Protein AF-A0A661CLJ6-F1 (afdb_monomer_lite)

pLDDT: mean 85.38, std 14.07, range [41.88, 97.5]

Structure (mmCIF, N/CA/C/O backbone):
data_AF-A0A661CLJ6-F1
#
_entry.id   AF-A0A661CLJ6-F1
#
loop_
_atom_site.group_PDB
_atom_site.id
_atom_site.type_symbol
_atom_site.label_atom_id
_atom_site.label_alt_id
_atom_site.label_comp_id
_atom_site.label_asym_id
_atom_site.label_entity_id
_atom_site.label_seq_id
_atom_site.pdbx_PDB_ins_code
_atom_site.Cartn_x
_atom_site.Cartn_y
_atom_site.Cartn_z
_atom_site.occupancy
_atom_site.B_iso_or_equiv
_atom_site.auth_seq_id
_atom_site.auth_comp_id
_atom_site.auth_asym_id
_atom_site.auth_atom_id
_atom_site.pdbx_PDB_model_num
ATOM 1 N N . MET A 1 1 ? -7.256 1.166 -14.965 1.00 41.88 1 MET A N 1
ATOM 2 C CA . MET A 1 1 ? -7.724 -0.178 -15.369 1.00 41.88 1 MET A CA 1
ATOM 3 C C . MET A 1 1 ? -6.559 -1.147 -15.238 1.00 41.88 1 MET A C 1
ATOM 5 O O . MET A 1 1 ? -5.456 -0.772 -15.612 1.00 41.88 1 MET A O 1
ATOM 9 N N . SER A 1 2 ? -6.755 -2.329 -14.653 1.00 54.69 2 SER A N 1
ATOM 10 C CA . SER A 1 2 ? -5.733 -3.386 -14.648 1.00 54.69 2 SER A CA 1
ATOM 11 C C . SER A 1 2 ? -5.619 -3.990 -16.046 1.00 54.69 2 SER A C 1
ATOM 13 O O . SER A 1 2 ? -6.643 -4.318 -16.642 1.00 54.69 2 SER A O 1
ATOM 15 N N . GLN A 1 3 ? -4.401 -4.137 -16.563 1.00 76.56 3 GLN A N 1
ATOM 16 C CA . GLN A 1 3 ? -4.171 -4.800 -17.847 1.00 76.56 3 GLN A CA 1
ATOM 17 C C . GLN A 1 3 ? -4.336 -6.315 -17.681 1.00 76.56 3 GLN A C 1
ATOM 19 O O . GLN A 1 3 ? -3.823 -6.893 -16.723 1.00 76.56 3 GLN A O 1
ATOM 24 N N . VAL A 1 4 ? -5.070 -6.954 -18.595 1.00 83.75 4 VAL A N 1
ATOM 25 C CA . VAL A 1 4 ? -5.244 -8.413 -18.612 1.00 83.75 4 VAL A CA 1
ATOM 26 C C . VAL A 1 4 ? -4.258 -8.998 -19.612 1.00 83.75 4 VAL A C 1
ATOM 28 O O . VAL A 1 4 ? -4.417 -8.825 -20.817 1.00 83.75 4 VAL A O 1
ATOM 31 N N . ILE A 1 5 ? -3.253 -9.710 -19.107 1.00 81.50 5 ILE A N 1
ATOM 32 C CA . ILE A 1 5 ? -2.273 -10.422 -19.929 1.00 81.50 5 ILE A CA 1
ATOM 33 C C . ILE A 1 5 ? -2.688 -11.892 -19.975 1.00 81.50 5 ILE A C 1
ATOM 35 O O . ILE A 1 5 ? -2.824 -12.537 -18.937 1.00 81.50 5 ILE A O 1
ATOM 39 N N . ARG A 1 6 ? -2.914 -12.422 -21.179 1.00 88.19 6 ARG A N 1
ATOM 40 C CA . ARG A 1 6 ? -3.202 -13.846 -21.387 1.00 88.19 6 ARG A CA 1
ATOM 41 C C . ARG A 1 6 ? -1.905 -14.573 -21.708 1.00 88.19 6 ARG A C 1
ATOM 43 O O . ARG A 1 6 ? -1.202 -14.191 -22.637 1.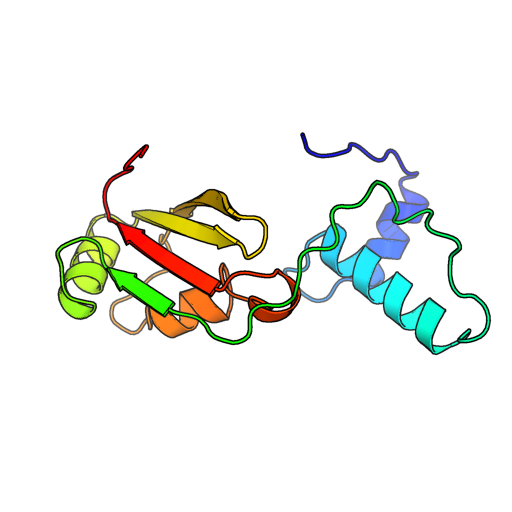00 88.19 6 ARG A O 1
ATOM 50 N N . ILE A 1 7 ? -1.618 -15.626 -20.955 1.00 86.38 7 ILE A N 1
ATOM 51 C CA . ILE A 1 7 ? -0.446 -16.485 -21.134 1.00 86.38 7 ILE A CA 1
ATOM 52 C C . ILE A 1 7 ? -0.872 -17.951 -21.116 1.00 86.38 7 ILE A C 1
ATOM 54 O O . ILE A 1 7 ? -1.971 -18.270 -20.666 1.00 86.38 7 ILE A O 1
ATOM 58 N N . SER A 1 8 ? -0.015 -18.842 -21.612 1.00 92.12 8 SER A N 1
ATOM 59 C CA . SER A 1 8 ? -0.259 -20.280 -21.516 1.00 92.12 8 SER A CA 1
ATOM 60 C C . SER A 1 8 ? -0.105 -20.779 -20.076 1.00 92.12 8 SER A C 1
ATOM 62 O O . SER A 1 8 ? 0.715 -20.261 -19.312 1.00 92.12 8 SER A O 1
ATOM 64 N N . ASP A 1 9 ? -0.808 -21.861 -19.737 1.00 89.44 9 ASP A N 1
ATOM 65 C CA . ASP A 1 9 ? -0.686 -22.525 -18.431 1.00 89.44 9 ASP A CA 1
ATOM 66 C C . ASP A 1 9 ? 0.753 -22.955 -18.128 1.00 89.44 9 ASP A C 1
ATOM 68 O O . ASP A 1 9 ? 1.217 -22.884 -16.992 1.00 89.44 9 ASP A O 1
ATOM 72 N N . SER A 1 10 ? 1.490 -23.382 -19.156 1.00 90.69 10 SER A N 1
ATOM 73 C CA . SER A 1 10 ? 2.898 -23.760 -19.028 1.00 90.69 10 SER A CA 1
ATOM 74 C C . SER A 1 10 ? 3.790 -22.580 -18.641 1.00 90.69 10 SER A C 1
ATOM 76 O O . SER A 1 10 ? 4.708 -22.752 -17.841 1.00 90.69 10 SER A O 1
ATOM 78 N N . LEU A 1 11 ? 3.525 -21.382 -19.173 1.00 87.81 11 LEU A N 1
ATOM 79 C CA . LEU A 1 11 ? 4.264 -20.175 -18.814 1.00 87.81 11 LEU A CA 1
ATOM 80 C C . LEU A 1 11 ? 3.894 -19.715 -17.403 1.00 87.81 11 LEU A C 1
ATOM 82 O O . LEU A 1 11 ? 4.784 -19.390 -16.623 1.00 87.81 11 LEU A O 1
ATOM 86 N N . TYR A 1 12 ? 2.609 -19.770 -17.049 1.00 86.06 12 TYR A N 1
ATOM 87 C CA . TYR A 1 12 ? 2.143 -19.455 -15.700 1.00 86.06 12 TYR A CA 1
ATOM 88 C C . TYR A 1 12 ? 2.795 -20.355 -14.638 1.00 86.06 12 TYR A C 1
ATOM 90 O O . TYR A 1 12 ? 3.366 -19.849 -13.676 1.00 86.06 12 TYR A O 1
ATOM 98 N N . LYS A 1 13 ? 2.821 -21.678 -14.853 1.00 86.00 13 LYS A N 1
ATOM 99 C CA . LYS A 1 13 ? 3.489 -22.630 -13.943 1.00 86.00 13 LYS A CA 1
ATOM 100 C C . LYS A 1 13 ? 4.985 -22.359 -13.788 1.00 86.00 13 LYS A C 1
ATOM 102 O O . LYS A 1 13 ? 5.535 -22.548 -12.712 1.00 86.00 13 LYS A O 1
ATOM 107 N N . ARG A 1 14 ? 5.662 -21.916 -14.853 1.00 87.62 14 ARG A N 1
ATOM 108 C CA . ARG A 1 14 ? 7.078 -21.522 -14.771 1.00 87.62 14 ARG A CA 1
ATOM 109 C C . ARG A 1 14 ? 7.270 -20.276 -13.911 1.00 87.62 14 ARG A C 1
ATOM 111 O O . ARG A 1 14 ? 8.218 -20.239 -13.139 1.00 87.62 14 ARG A O 1
ATOM 118 N N . LEU A 1 15 ? 6.381 -19.287 -14.023 1.00 84.69 15 LEU A N 1
ATOM 119 C CA . LEU A 1 15 ? 6.411 -18.095 -13.169 1.00 84.69 15 LEU A CA 1
ATOM 120 C C . LEU A 1 15 ? 6.183 -18.459 -11.695 1.00 84.69 15 LEU A C 1
ATOM 122 O O . LEU A 1 15 ? 6.878 -17.938 -10.832 1.00 84.69 15 LEU A O 1
ATOM 126 N N . GLU A 1 16 ? 5.273 -19.392 -11.409 1.00 81.81 16 GLU A N 1
ATOM 127 C CA . GLU A 1 16 ? 4.965 -19.848 -10.045 1.00 81.81 16 GLU A CA 1
ATOM 128 C C . GLU A 1 16 ? 6.194 -20.396 -9.300 1.00 81.81 16 GLU A C 1
ATOM 130 O O . GLU A 1 16 ? 6.365 -20.114 -8.119 1.00 81.81 16 GLU A O 1
ATOM 135 N N . VAL A 1 17 ? 7.102 -21.097 -9.991 1.00 85.44 17 VAL A N 1
ATOM 136 C CA . VAL A 1 17 ? 8.356 -21.613 -9.399 1.00 85.44 17 VAL A CA 1
ATOM 137 C C . VAL A 1 17 ? 9.269 -20.490 -8.892 1.00 85.44 17 VAL A C 1
ATOM 139 O O . VAL A 1 17 ? 10.061 -20.705 -7.976 1.00 85.44 17 VAL A O 1
ATOM 142 N N . HIS A 1 18 ? 9.168 -19.295 -9.474 1.00 81.50 18 HIS A N 1
ATOM 143 C CA . HIS A 1 18 ? 9.949 -18.128 -9.067 1.00 81.50 18 HIS A CA 1
ATOM 144 C C . HIS A 1 18 ? 9.276 -17.302 -7.960 1.00 81.50 18 HIS A C 1
ATOM 146 O O . HIS A 1 18 ? 9.891 -16.366 -7.454 1.00 81.50 18 HIS A O 1
ATOM 152 N N . ALA A 1 19 ? 8.039 -17.624 -7.575 1.00 79.50 19 ALA A N 1
ATOM 153 C CA . ALA A 1 19 ? 7.341 -16.941 -6.494 1.00 79.50 19 ALA A CA 1
ATOM 154 C C . ALA A 1 19 ? 7.820 -17.443 -5.123 1.00 79.50 19 ALA A C 1
ATOM 156 O O . ALA A 1 19 ? 7.947 -18.649 -4.906 1.00 79.50 19 ALA A O 1
ATOM 157 N N . SER A 1 20 ? 8.027 -16.534 -4.165 1.00 72.00 20 SER A N 1
ATOM 158 C CA . SER A 1 20 ? 8.327 -16.898 -2.777 1.00 72.00 20 SER A CA 1
ATOM 159 C C . SER A 1 20 ? 7.213 -16.423 -1.841 1.00 72.00 20 SER A C 1
ATOM 161 O O . SER A 1 20 ? 7.068 -15.238 -1.541 1.00 72.00 20 SER A O 1
ATOM 163 N N . GLY A 1 21 ? 6.391 -17.353 -1.347 1.00 76.62 21 GLY A N 1
ATOM 164 C CA . GLY A 1 21 ? 5.335 -17.047 -0.375 1.00 76.62 21 GLY A CA 1
ATOM 165 C C . GLY A 1 21 ? 4.165 -16.232 -0.952 1.00 76.62 21 GLY A C 1
ATOM 166 O O . GLY A 1 21 ? 3.442 -16.718 -1.813 1.00 76.62 21 GLY A O 1
ATOM 167 N N . PHE A 1 22 ? 3.932 -15.017 -0.431 1.00 58.72 22 PHE A N 1
ATOM 168 C CA . PHE A 1 22 ? 2.780 -14.145 -0.751 1.00 58.72 22 PHE A CA 1
ATOM 169 C C . PHE A 1 22 ? 3.018 -13.207 -1.949 1.00 58.72 22 PHE A C 1
ATOM 171 O O . PHE A 1 22 ? 2.405 -12.137 -2.031 1.00 58.72 22 PHE A O 1
ATOM 178 N N . ASP A 1 23 ? 3.931 -13.554 -2.852 1.00 73.56 23 ASP A N 1
ATOM 179 C CA . ASP A 1 23 ? 4.218 -12.704 -4.001 1.00 73.56 23 ASP A CA 1
ATOM 180 C C . ASP A 1 23 ? 3.020 -12.597 -4.944 1.00 73.56 23 ASP A C 1
ATOM 182 O O . ASP A 1 23 ? 2.320 -13.564 -5.247 1.00 73.56 23 ASP A O 1
ATOM 186 N N . THR A 1 24 ? 2.776 -11.377 -5.417 1.00 77.88 24 THR A N 1
ATOM 187 C CA . THR A 1 24 ? 1.789 -11.152 -6.472 1.00 77.88 24 THR A CA 1
ATOM 188 C C . THR A 1 24 ? 2.402 -11.503 -7.828 1.00 77.88 24 THR A C 1
ATOM 190 O O . THR A 1 24 ? 3.617 -11.363 -7.987 1.00 77.88 24 THR A O 1
ATOM 193 N N . PRO A 1 25 ? 1.599 -11.872 -8.844 1.00 76.19 25 PRO A N 1
ATOM 194 C CA . PRO A 1 25 ? 2.115 -12.099 -10.194 1.00 76.19 25 PRO A CA 1
ATOM 195 C C . PRO A 1 25 ? 2.978 -10.939 -10.719 1.00 76.19 25 PRO A C 1
ATOM 197 O O . PRO A 1 25 ? 3.981 -11.174 -11.383 1.00 76.19 25 PRO A O 1
ATOM 200 N N . SER A 1 26 ? 2.639 -9.693 -10.367 1.00 78.81 26 SER A N 1
ATOM 201 C CA . SER A 1 26 ? 3.430 -8.509 -10.721 1.00 78.81 26 SER A CA 1
ATOM 202 C C . SER A 1 26 ? 4.831 -8.524 -10.105 1.00 78.81 26 SER A C 1
ATOM 204 O O . SER A 1 26 ? 5.794 -8.293 -10.827 1.00 78.81 26 SER A O 1
ATOM 206 N N . ASN A 1 27 ? 4.957 -8.859 -8.816 1.00 77.62 27 ASN A N 1
ATOM 207 C CA . ASN A 1 27 ? 6.255 -8.915 -8.129 1.00 77.62 27 ASN A CA 1
ATOM 208 C C . ASN A 1 27 ? 7.172 -9.987 -8.734 1.00 77.62 27 ASN A C 1
ATOM 210 O O . ASN A 1 27 ? 8.381 -9.792 -8.837 1.00 77.62 27 ASN A O 1
ATOM 214 N N . VAL A 1 28 ? 6.597 -11.127 -9.129 1.00 83.00 28 VAL A N 1
ATOM 215 C CA . VAL A 1 28 ? 7.347 -12.226 -9.753 1.00 83.00 28 VAL A CA 1
ATOM 216 C C . VAL A 1 28 ? 7.887 -11.792 -11.113 1.00 83.00 28 VAL A C 1
ATOM 218 O O . VAL A 1 28 ? 9.066 -11.983 -11.400 1.00 83.00 28 VAL A O 1
ATOM 221 N N . ILE A 1 29 ? 7.038 -11.167 -11.935 1.00 85.31 29 ILE A N 1
ATOM 222 C CA . ILE A 1 29 ? 7.426 -10.650 -13.253 1.00 85.31 29 ILE A CA 1
ATOM 223 C C . ILE A 1 29 ? 8.534 -9.598 -13.114 1.00 85.31 29 ILE A C 1
ATOM 225 O O . ILE A 1 29 ? 9.542 -9.687 -13.809 1.00 85.31 29 ILE A O 1
ATOM 229 N N . GLU A 1 30 ? 8.379 -8.649 -12.190 1.00 82.31 30 GLU A N 1
ATOM 230 C CA . GLU A 1 30 ? 9.372 -7.604 -11.910 1.00 82.31 30 GLU A CA 1
ATOM 231 C C . GLU A 1 30 ? 10.715 -8.194 -11.459 1.00 82.31 30 GLU A C 1
ATOM 233 O O . GLU A 1 30 ? 11.768 -7.812 -11.959 1.00 82.31 30 GLU A O 1
ATOM 238 N N . THR A 1 31 ? 10.688 -9.196 -10.579 1.00 82.12 31 THR A N 1
ATOM 239 C CA . THR A 1 31 ? 11.904 -9.870 -10.099 1.00 82.12 31 THR A CA 1
ATOM 240 C C . THR A 1 31 ? 12.663 -10.561 -11.234 1.00 82.12 31 THR A C 1
ATOM 242 O O . THR A 1 31 ? 13.889 -10.469 -11.304 1.00 82.12 31 THR A O 1
ATOM 245 N N . ILE A 1 32 ? 11.948 -11.234 -12.141 1.00 85.38 32 ILE A N 1
ATOM 246 C CA . ILE A 1 32 ? 12.549 -11.911 -13.300 1.00 85.38 32 ILE A CA 1
ATOM 247 C C . ILE A 1 32 ? 13.148 -10.894 -14.277 1.00 85.38 32 ILE A C 1
ATOM 249 O O . ILE A 1 32 ? 14.252 -11.116 -14.776 1.00 85.38 32 ILE A O 1
ATOM 253 N N . LEU A 1 33 ? 12.448 -9.784 -14.529 1.00 83.62 33 LEU A N 1
ATOM 254 C CA . LEU A 1 33 ? 12.945 -8.702 -15.381 1.00 83.62 33 LEU A CA 1
ATOM 255 C C . LEU A 1 33 ? 14.233 -8.102 -14.813 1.00 83.62 33 LEU A C 1
ATOM 257 O O . LEU A 1 33 ? 15.246 -8.088 -15.507 1.00 83.62 33 LEU A O 1
ATOM 261 N N . ASN A 1 34 ? 14.234 -7.741 -13.529 1.00 80.25 34 ASN A N 1
ATOM 262 C CA . ASN A 1 34 ? 15.411 -7.192 -12.855 1.00 80.25 34 ASN A CA 1
ATOM 263 C C . ASN A 1 34 ? 16.612 -8.150 -12.920 1.00 80.25 34 ASN A C 1
ATOM 265 O O . ASN A 1 34 ? 17.739 -7.723 -13.164 1.00 80.25 34 ASN A O 1
ATOM 269 N N . ALA A 1 35 ? 16.386 -9.455 -12.727 1.00 84.06 35 ALA A N 1
ATOM 270 C CA . ALA A 1 35 ? 17.443 -10.459 -12.829 1.00 84.06 35 ALA A CA 1
ATOM 271 C C . ALA A 1 35 ? 18.008 -10.564 -14.256 1.00 84.06 35 ALA A C 1
ATOM 273 O O . ALA A 1 35 ? 19.221 -10.659 -14.432 1.00 84.06 35 ALA A O 1
ATOM 274 N N . TYR A 1 36 ? 17.143 -10.532 -15.272 1.00 83.50 36 TYR A N 1
ATOM 275 C CA . TYR A 1 36 ? 17.551 -10.585 -16.674 1.00 83.50 36 TYR A CA 1
ATOM 276 C C . TYR A 1 36 ? 18.338 -9.337 -17.104 1.00 83.50 36 TYR A C 1
ATOM 278 O O . TYR A 1 36 ? 19.380 -9.466 -17.749 1.00 83.50 36 TYR A O 1
ATOM 286 N N . GLU A 1 37 ? 17.878 -8.146 -16.718 1.00 81.69 37 GLU A N 1
ATOM 287 C CA . GLU A 1 37 ? 18.523 -6.865 -17.033 1.00 81.69 37 GLU A CA 1
ATOM 288 C C . GLU A 1 37 ? 19.875 -6.718 -16.325 1.00 81.69 37 GLU A C 1
ATOM 290 O O . GLU A 1 37 ? 20.852 -6.289 -16.937 1.00 81.69 37 GLU A O 1
ATOM 295 N N . ALA A 1 38 ? 19.983 -7.166 -15.069 1.00 78.00 38 ALA A N 1
ATOM 296 C CA . ALA A 1 38 ? 21.254 -7.184 -14.345 1.00 78.00 38 ALA A CA 1
ATOM 297 C C . ALA A 1 38 ? 22.309 -8.091 -15.008 1.00 78.00 38 ALA A C 1
ATOM 299 O O . ALA A 1 38 ? 23.504 -7.814 -14.922 1.00 78.00 38 ALA A O 1
ATOM 300 N N . MET A 1 39 ? 21.880 -9.168 -15.678 1.00 81.19 39 MET A N 1
ATOM 301 C CA . MET A 1 39 ? 22.767 -10.067 -16.428 1.00 81.19 39 MET A CA 1
ATOM 302 C C . MET A 1 39 ? 23.128 -9.538 -17.821 1.00 81.19 39 MET A C 1
ATOM 304 O O . MET A 1 39 ? 24.109 -9.997 -18.402 1.00 81.19 39 MET A O 1
ATOM 308 N N . ASN A 1 40 ? 22.352 -8.597 -18.362 1.00 78.56 40 ASN A N 1
ATOM 309 C CA . ASN A 1 40 ? 22.511 -8.075 -19.717 1.00 78.56 40 ASN A CA 1
ATOM 310 C C . ASN A 1 40 ? 22.460 -6.535 -19.709 1.00 78.56 40 ASN A C 1
ATOM 312 O O . ASN A 1 40 ? 21.527 -5.954 -20.264 1.00 78.56 40 ASN A O 1
ATOM 316 N N . PRO A 1 41 ? 23.455 -5.856 -19.108 1.00 68.75 41 PRO A N 1
ATOM 317 C CA . PRO A 1 41 ? 23.425 -4.405 -18.895 1.00 68.75 41 PRO A CA 1
ATOM 318 C C . PRO A 1 41 ? 23.400 -3.584 -20.196 1.00 68.75 41 PRO A C 1
ATOM 320 O O . PRO A 1 41 ? 22.966 -2.430 -20.191 1.00 68.75 41 PRO A O 1
ATOM 323 N N . ASP A 1 42 ? 23.836 -4.179 -21.310 1.00 75.44 42 ASP A N 1
ATOM 324 C CA . ASP A 1 42 ? 23.819 -3.562 -22.640 1.00 75.44 42 ASP A CA 1
ATOM 325 C C . ASP A 1 42 ? 22.433 -3.627 -23.307 1.00 75.44 42 ASP A C 1
ATOM 327 O O . ASP A 1 42 ? 22.145 -2.863 -24.230 1.00 75.44 42 ASP A O 1
ATOM 331 N N . ILE A 1 43 ? 21.540 -4.498 -22.819 1.00 66.06 43 ILE A N 1
ATOM 332 C CA . ILE A 1 43 ? 20.135 -4.557 -23.229 1.00 66.06 43 ILE A CA 1
ATOM 333 C C . ILE A 1 43 ? 19.363 -3.590 -22.333 1.00 66.06 43 ILE A C 1
ATOM 335 O O . ILE A 1 43 ? 18.636 -3.984 -21.426 1.00 66.06 43 ILE A O 1
ATOM 339 N N . LYS A 1 44 ? 19.515 -2.290 -22.589 1.00 58.84 44 LYS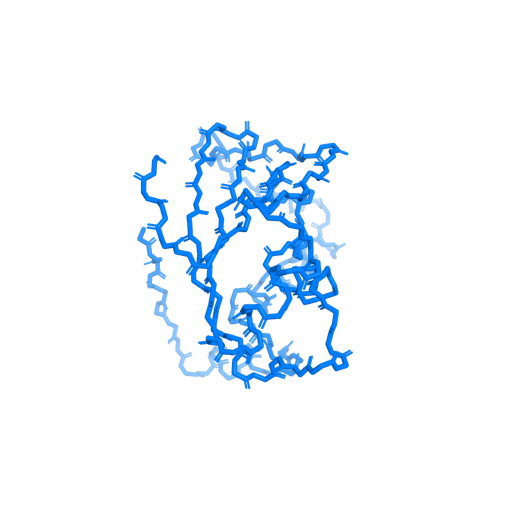 A N 1
ATOM 340 C CA . LYS A 1 44 ? 18.541 -1.324 -22.081 1.00 58.84 44 LYS A CA 1
ATOM 341 C C . LYS A 1 44 ? 17.290 -1.462 -22.938 1.00 58.84 44 LYS A C 1
ATOM 343 O O . LYS A 1 44 ? 17.379 -1.227 -24.147 1.00 58.84 44 LYS A O 1
ATOM 348 N N . PRO A 1 45 ? 16.137 -1.857 -22.381 1.00 56.44 45 PRO A N 1
ATOM 349 C CA . PRO A 1 45 ? 14.925 -1.868 -23.172 1.00 56.44 45 PRO A CA 1
ATOM 350 C C . PRO A 1 45 ? 14.686 -0.440 -23.680 1.00 56.44 45 PRO A C 1
ATOM 352 O O . PRO A 1 45 ? 14.651 0.513 -22.902 1.00 56.44 45 PRO A O 1
ATOM 355 N N . HIS A 1 46 ? 14.537 -0.284 -25.000 1.00 49.72 46 HIS A N 1
ATOM 356 C CA . HIS A 1 46 ? 13.968 0.920 -25.607 1.00 49.72 46 HIS A CA 1
ATOM 357 C C . HIS A 1 46 ? 12.478 0.970 -25.242 1.00 49.72 46 HIS A C 1
ATOM 359 O O . HIS A 1 46 ? 11.597 0.788 -26.080 1.00 49.72 46 HIS A O 1
ATOM 365 N N . ILE A 1 47 ? 12.183 1.158 -23.959 1.00 51.50 47 ILE A N 1
ATOM 366 C CA . ILE A 1 47 ? 10.877 1.633 -23.545 1.00 51.50 47 ILE A CA 1
ATOM 367 C C . ILE A 1 47 ? 10.854 3.085 -24.000 1.00 51.50 47 ILE A C 1
ATOM 369 O O . ILE A 1 47 ? 11.670 3.892 -23.560 1.00 51.50 47 ILE A O 1
ATOM 373 N N . ASP A 1 48 ? 9.958 3.414 -24.926 1.00 44.06 48 ASP A N 1
ATOM 374 C CA . ASP A 1 48 ? 9.629 4.804 -25.220 1.00 44.06 48 ASP A CA 1
ATOM 375 C C . ASP A 1 48 ? 8.892 5.344 -23.977 1.00 44.06 48 ASP A C 1
ATOM 377 O O . ASP A 1 48 ? 7.662 5.371 -23.909 1.00 44.06 48 ASP A O 1
ATOM 381 N N . THR A 1 49 ? 9.650 5.678 -22.923 1.00 47.59 49 THR A N 1
ATOM 382 C CA . THR A 1 49 ? 9.138 6.142 -21.620 1.00 47.59 49 THR A CA 1
ATOM 383 C C . THR A 1 49 ? 8.454 7.496 -21.716 1.00 47.59 49 THR A C 1
ATOM 385 O O . THR A 1 49 ? 7.811 7.924 -20.768 1.00 47.59 49 THR A O 1
ATOM 388 N N . ARG A 1 50 ? 8.459 8.130 -22.895 1.00 47.38 50 ARG A N 1
ATOM 389 C CA . ARG A 1 50 ? 7.764 9.393 -23.181 1.00 47.38 50 ARG A CA 1
ATOM 390 C C . ARG A 1 50 ? 6.266 9.378 -22.835 1.00 47.38 50 ARG A C 1
ATOM 392 O O . ARG A 1 50 ? 5.681 10.448 -22.731 1.00 47.38 50 ARG A O 1
ATOM 399 N N . ASN A 1 51 ? 5.653 8.201 -22.657 1.00 46.12 51 ASN A N 1
ATOM 400 C CA . ASN A 1 51 ? 4.251 8.038 -22.241 1.00 46.12 51 ASN A CA 1
ATOM 401 C C . ASN A 1 51 ? 4.048 7.296 -20.904 1.00 46.12 51 ASN A C 1
ATOM 403 O O . ASN A 1 51 ? 2.905 7.100 -20.487 1.00 46.12 51 ASN A O 1
ATOM 407 N N . LEU A 1 52 ? 5.114 6.880 -20.218 1.00 51.59 52 LEU A N 1
ATOM 408 C CA . LEU A 1 52 ? 5.030 6.483 -18.816 1.00 51.59 52 LEU A CA 1
ATOM 409 C C . LEU A 1 52 ? 5.340 7.753 -18.037 1.00 51.59 52 LEU A C 1
ATOM 411 O O . LEU A 1 52 ? 6.457 8.242 -18.114 1.00 51.59 52 LEU A O 1
ATOM 415 N N . ALA A 1 53 ? 4.361 8.331 -17.343 1.00 52.59 53 ALA A N 1
ATOM 416 C CA . ALA A 1 53 ? 4.670 9.380 -16.379 1.00 52.59 53 ALA A CA 1
ATOM 417 C C . ALA A 1 53 ? 5.636 8.767 -15.354 1.00 52.59 53 ALA A C 1
ATOM 419 O O . ALA A 1 53 ? 5.207 8.002 -14.487 1.00 52.59 53 ALA A O 1
ATOM 420 N N . GLU A 1 54 ? 6.937 8.997 -15.540 1.00 63.75 54 GLU A N 1
ATOM 421 C CA . GLU A 1 54 ? 7.972 8.551 -14.622 1.00 63.75 54 GLU A CA 1
ATOM 422 C C . GLU A 1 54 ? 7.648 9.220 -13.288 1.00 63.75 54 GLU A C 1
ATOM 424 O O . GLU A 1 54 ? 7.600 10.443 -13.160 1.00 63.75 54 GLU A O 1
ATOM 429 N N . MET A 1 55 ? 7.251 8.398 -12.321 1.00 74.88 55 MET A N 1
ATOM 430 C CA . MET A 1 55 ? 6.911 8.876 -10.996 1.00 74.88 55 MET A CA 1
ATOM 431 C C . MET A 1 55 ? 8.220 9.267 -10.322 1.00 74.88 55 MET A C 1
ATOM 433 O O . MET A 1 55 ? 9.009 8.392 -9.969 1.00 74.88 55 MET A O 1
ATOM 437 N N . GLU A 1 56 ? 8.447 10.566 -10.148 1.00 87.75 56 GLU A N 1
ATOM 438 C CA . GLU A 1 56 ? 9.629 11.054 -9.441 1.00 87.75 56 GLU A CA 1
ATOM 439 C C . GLU A 1 56 ? 9.704 10.424 -8.039 1.00 87.75 56 GLU A C 1
ATOM 441 O O . GLU A 1 56 ? 8.690 10.379 -7.327 1.00 87.75 56 GLU A O 1
ATOM 446 N N . PRO A 1 57 ? 10.866 9.913 -7.606 1.00 91.31 57 PRO A N 1
ATOM 447 C CA . PRO A 1 57 ? 10.987 9.270 -6.309 1.00 91.31 57 PRO A CA 1
ATOM 448 C C . PRO A 1 57 ? 10.747 10.270 -5.170 1.00 91.31 57 PRO A C 1
ATOM 450 O O . PRO A 1 57 ? 11.178 11.421 -5.212 1.00 91.31 57 PRO A O 1
ATOM 453 N N . ALA A 1 58 ? 10.083 9.823 -4.105 1.00 93.50 58 ALA A N 1
ATOM 454 C CA . ALA A 1 58 ? 9.827 10.662 -2.936 1.00 93.50 58 ALA A CA 1
ATOM 455 C C . ALA A 1 58 ? 11.062 10.746 -2.021 1.00 93.50 58 ALA A C 1
ATOM 457 O O . ALA A 1 58 ? 11.709 9.740 -1.720 1.00 93.50 58 ALA A O 1
ATOM 458 N N . THR A 1 59 ? 11.378 11.938 -1.516 1.00 93.62 59 THR A N 1
ATOM 459 C CA . THR A 1 59 ? 12.537 12.162 -0.629 1.00 93.62 59 THR A CA 1
ATOM 460 C C . THR A 1 59 ? 12.209 11.923 0.845 1.00 93.62 59 THR A C 1
ATOM 462 O O . THR A 1 59 ? 13.072 11.490 1.613 1.00 93.62 59 THR A O 1
ATOM 465 N N . ASN A 1 60 ? 10.955 12.134 1.237 1.00 95.38 60 ASN A N 1
ATOM 466 C CA . ASN A 1 60 ? 10.432 11.941 2.584 1.00 95.38 60 ASN A CA 1
ATOM 467 C C . ASN A 1 60 ? 9.077 11.219 2.554 1.00 95.38 60 ASN A C 1
ATOM 469 O O . ASN A 1 60 ? 8.434 11.122 1.514 1.00 95.38 60 ASN A O 1
ATOM 473 N N . LEU A 1 61 ? 8.664 10.701 3.712 1.00 96.69 61 LEU A N 1
ATOM 474 C CA . LEU A 1 61 ? 7.356 10.083 3.906 1.00 96.69 61 LEU A CA 1
ATOM 475 C C . LEU A 1 61 ? 6.715 10.646 5.172 1.00 96.69 61 LEU A C 1
ATOM 477 O O . LEU A 1 61 ? 7.199 10.393 6.275 1.00 96.69 61 LEU A O 1
ATOM 481 N N . GLU A 1 62 ? 5.616 11.367 5.002 1.00 97.12 62 GLU A N 1
ATOM 482 C CA . GLU A 1 62 ? 4.756 11.838 6.084 1.00 97.12 62 GLU A CA 1
ATOM 483 C C . GLU A 1 62 ? 3.615 10.839 6.324 1.00 97.12 62 GLU A C 1
ATOM 485 O O . GLU A 1 62 ? 2.954 10.396 5.382 1.00 97.12 62 GLU A O 1
ATOM 490 N N . ILE A 1 63 ? 3.371 10.477 7.584 1.00 96.56 63 ILE A N 1
ATOM 491 C CA . ILE A 1 63 ? 2.227 9.653 7.990 1.00 96.56 63 ILE A CA 1
ATOM 492 C C . ILE A 1 63 ? 1.385 10.485 8.952 1.00 96.56 63 ILE A C 1
ATOM 494 O O . ILE A 1 63 ? 1.890 10.936 9.977 1.00 96.56 63 ILE A O 1
ATOM 498 N N . SER A 1 64 ? 0.113 10.686 8.620 1.00 96.00 64 SER A N 1
ATOM 499 C CA . SER A 1 64 ? -0.817 11.488 9.415 1.00 96.00 64 SER A CA 1
ATOM 500 C C . SER A 1 64 ? -2.106 10.721 9.703 1.00 96.00 64 SER A C 1
ATOM 502 O O . SER A 1 64 ? -2.601 9.972 8.860 1.00 96.00 64 SER A O 1
ATOM 504 N N . TYR A 1 65 ? -2.684 10.948 10.880 1.00 95.19 65 TYR A N 1
ATOM 505 C CA . TYR A 1 65 ? -3.947 10.351 11.314 1.00 95.19 65 TYR A CA 1
ATOM 506 C C . TYR A 1 65 ? -5.021 11.444 11.351 1.00 95.19 65 TYR A C 1
ATOM 508 O O . TYR A 1 65 ? -4.826 12.499 11.953 1.00 95.19 65 TYR A O 1
ATOM 516 N N . CYS A 1 66 ? -6.127 11.240 10.635 1.00 91.69 66 CYS A N 1
ATOM 517 C CA . CYS A 1 66 ? -7.133 12.273 10.398 1.00 91.69 66 CYS A CA 1
ATOM 518 C C . CYS A 1 66 ? -7.878 12.631 11.696 1.00 91.69 66 CYS A C 1
ATOM 520 O O . CYS A 1 66 ? -8.792 11.922 12.110 1.00 91.69 66 CYS A O 1
ATOM 522 N N . GLY A 1 67 ? -7.471 13.733 12.331 1.00 87.50 67 GLY A N 1
ATOM 523 C CA . GLY A 1 67 ? -8.148 14.311 13.496 1.00 87.50 67 GLY A CA 1
ATOM 524 C C . GLY A 1 67 ? -7.989 13.542 14.811 1.00 87.50 67 GLY A C 1
ATOM 525 O O . GLY A 1 67 ? -8.657 13.898 15.775 1.00 87.50 67 GLY A O 1
ATOM 526 N N . ILE A 1 68 ? -7.130 12.519 14.861 1.00 92.19 68 ILE A N 1
ATOM 527 C CA . ILE A 1 68 ? -6.920 11.654 16.035 1.00 92.19 68 ILE A CA 1
ATOM 528 C C . ILE A 1 68 ? -5.438 11.303 16.203 1.00 92.19 68 ILE A C 1
ATOM 530 O O . ILE A 1 68 ? -4.654 11.469 15.268 1.00 92.19 68 ILE A O 1
ATOM 534 N N . SER A 1 69 ? -5.042 10.814 17.381 1.00 94.50 69 SER A N 1
ATOM 535 C CA . SER A 1 69 ? -3.676 10.314 17.601 1.00 94.50 69 SER A CA 1
ATOM 536 C C . SER A 1 69 ? -3.458 8.926 16.982 1.00 94.50 69 SER A C 1
ATOM 538 O O . SER A 1 69 ? -4.409 8.235 16.608 1.00 94.50 69 SER A O 1
ATOM 540 N N . GLU A 1 70 ? -2.198 8.485 16.898 1.00 94.38 70 GLU A N 1
ATOM 541 C CA . GLU A 1 70 ? -1.876 7.121 16.459 1.00 94.38 70 GLU A CA 1
ATOM 542 C C . GLU A 1 70 ? -2.484 6.067 17.395 1.00 94.38 70 GLU A C 1
ATOM 544 O O . GLU A 1 70 ? -3.015 5.056 16.934 1.00 94.38 70 GLU A O 1
ATOM 549 N N . GLU A 1 71 ? -2.428 6.295 18.707 1.00 95.06 71 GLU A N 1
ATOM 550 C CA . GLU A 1 71 ? -2.967 5.384 19.717 1.00 95.06 71 GLU A CA 1
ATOM 551 C C . GLU A 1 71 ? -4.482 5.235 19.575 1.00 95.06 71 GLU A C 1
ATOM 553 O O . GLU A 1 71 ? -5.008 4.119 19.602 1.00 95.06 71 GLU A O 1
ATOM 558 N N . GLU A 1 72 ? -5.179 6.351 19.368 1.00 96.06 72 GLU A N 1
ATOM 559 C CA . GLU A 1 72 ? -6.626 6.377 19.187 1.00 96.06 72 GLU A CA 1
ATOM 560 C C . GLU A 1 72 ? -7.024 5.734 17.851 1.00 96.06 72 GLU A C 1
ATOM 562 O O . GLU A 1 72 ? -7.938 4.906 17.801 1.00 96.06 72 GLU A O 1
ATOM 567 N N . PHE A 1 73 ? -6.268 5.999 16.779 1.00 96.69 73 PHE A N 1
ATOM 568 C CA . PHE A 1 73 ? -6.425 5.294 15.507 1.00 96.69 73 PHE A CA 1
ATOM 569 C C . PHE A 1 73 ? -6.227 3.784 15.674 1.00 96.69 73 PHE A C 1
ATOM 571 O O . PHE A 1 73 ? -7.020 2.992 15.159 1.00 96.69 73 PHE A O 1
ATOM 578 N N . LYS A 1 74 ? -5.197 3.359 16.416 1.00 97.00 74 LYS A N 1
ATOM 579 C CA . LYS A 1 74 ? -4.916 1.943 16.680 1.00 97.00 74 LYS A CA 1
ATOM 580 C C . LYS A 1 74 ? -6.078 1.278 17.413 1.00 97.00 74 LYS A C 1
ATOM 582 O O . LYS A 1 74 ? -6.453 0.162 17.047 1.00 97.00 74 LYS A O 1
ATOM 587 N N . GLN A 1 75 ? -6.650 1.940 18.417 1.00 96.81 75 GLN A N 1
ATOM 588 C CA . GLN A 1 75 ? -7.811 1.426 19.139 1.00 96.81 75 GLN A CA 1
ATOM 589 C C . GLN A 1 75 ? -9.016 1.262 18.203 1.00 96.81 75 GLN A C 1
ATOM 591 O O . GLN A 1 75 ? -9.579 0.170 18.109 1.00 96.81 75 GLN A O 1
ATOM 596 N N . GLN A 1 76 ? -9.345 2.291 17.422 1.00 96.25 76 GLN A N 1
ATOM 597 C CA . GLN A 1 76 ? -10.461 2.219 16.478 1.00 96.25 76 GLN A CA 1
ATOM 598 C C . GLN A 1 76 ? -10.233 1.175 15.373 1.00 96.25 76 GLN A C 1
ATOM 600 O O . GLN A 1 76 ? -11.178 0.505 14.951 1.00 96.25 76 GLN A O 1
ATOM 605 N N . LEU A 1 77 ? -8.991 0.974 14.920 1.00 96.44 77 LEU A N 1
ATOM 606 C CA . LEU A 1 77 ? -8.641 -0.076 13.960 1.00 96.44 77 LEU A CA 1
ATOM 607 C C . LEU A 1 77 ? -8.827 -1.479 14.555 1.00 96.44 77 LEU A C 1
ATOM 609 O O . LEU A 1 77 ? -9.245 -2.400 13.849 1.00 96.44 77 LEU A O 1
ATOM 613 N N . LEU A 1 78 ? -8.527 -1.659 15.846 1.00 96.38 78 LEU A N 1
ATOM 614 C CA . LEU A 1 78 ? -8.727 -2.927 16.547 1.00 96.38 78 LEU A CA 1
ATOM 615 C C . LEU A 1 78 ? -10.200 -3.297 16.671 1.00 96.38 78 LEU A C 1
ATOM 617 O O . LEU A 1 78 ? -10.508 -4.483 16.545 1.00 96.38 78 LEU A O 1
ATOM 621 N N . GLU A 1 79 ? -11.063 -2.313 16.895 1.00 95.31 79 GLU A N 1
ATOM 622 C CA . GLU A 1 79 ? -12.507 -2.491 17.046 1.00 95.31 79 GLU A CA 1
ATOM 623 C C . GLU A 1 79 ? -13.188 -2.702 15.688 1.00 95.31 79 GLU A C 1
ATOM 625 O O . GLU A 1 79 ? -13.862 -3.708 15.474 1.00 95.31 79 GLU A O 1
ATOM 630 N N . ASN A 1 80 ? -12.946 -1.803 14.730 1.00 94.00 80 ASN A N 1
ATOM 631 C CA . ASN A 1 80 ? -13.633 -1.814 13.436 1.00 94.00 80 ASN A CA 1
ATOM 632 C C . ASN A 1 80 ? -13.039 -2.817 12.436 1.00 94.00 80 ASN A C 1
ATOM 634 O O . ASN A 1 80 ? -13.682 -3.161 11.444 1.00 94.00 80 ASN A O 1
ATOM 638 N N . LYS A 1 81 ? -11.786 -3.251 12.647 1.00 95.50 81 LYS A N 1
ATOM 639 C CA . LYS A 1 81 ? -11.000 -4.089 11.715 1.00 95.50 81 LYS A CA 1
ATOM 640 C C . LYS A 1 81 ? -10.944 -3.536 10.286 1.00 95.50 81 LYS A C 1
ATOM 642 O O . LYS A 1 81 ? -10.695 -4.280 9.332 1.00 95.50 81 LYS A O 1
ATOM 647 N N . LYS A 1 82 ? -11.151 -2.229 10.132 1.00 96.19 82 LYS A N 1
ATOM 648 C CA . LYS A 1 82 ? -11.236 -1.541 8.850 1.00 96.19 82 LYS A CA 1
ATOM 649 C C . LYS A 1 82 ? -10.763 -0.095 8.982 1.00 96.19 82 LYS A C 1
ATOM 651 O O . LYS A 1 82 ? -11.118 0.577 9.942 1.00 96.19 82 LYS A O 1
ATOM 656 N N . ALA A 1 83 ? -10.001 0.369 7.996 1.00 96.88 83 ALA A N 1
ATOM 657 C CA . ALA A 1 83 ? -9.609 1.767 7.832 1.00 96.88 83 ALA A CA 1
ATOM 658 C C . ALA A 1 83 ? -9.379 2.100 6.351 1.00 96.88 83 ALA A C 1
ATOM 660 O O . ALA A 1 83 ? -9.452 1.229 5.479 1.00 96.88 83 ALA A O 1
ATOM 661 N N . TYR A 1 84 ? -9.079 3.359 6.067 1.00 96.69 84 TYR A N 1
ATOM 662 C CA . TYR A 1 84 ? -8.755 3.875 4.746 1.00 96.69 84 TYR A CA 1
ATOM 663 C C . TYR A 1 84 ? -7.419 4.607 4.786 1.00 96.69 84 TYR A C 1
ATOM 665 O O . TYR A 1 84 ? -7.083 5.270 5.765 1.00 96.69 84 TYR A O 1
ATOM 673 N N . ILE A 1 85 ? -6.657 4.465 3.705 1.00 96.50 85 ILE A N 1
ATOM 674 C CA . ILE A 1 85 ? -5.336 5.063 3.541 1.00 96.50 85 ILE A CA 1
ATOM 675 C C . ILE A 1 85 ? -5.362 5.874 2.251 1.00 96.50 85 ILE A C 1
ATOM 677 O O . ILE A 1 85 ? -5.476 5.297 1.166 1.00 96.50 85 ILE A O 1
ATOM 681 N N . LYS A 1 86 ? -5.258 7.197 2.359 1.00 96.50 86 LYS A N 1
ATOM 682 C CA . LYS A 1 86 ? -5.101 8.106 1.222 1.00 96.50 86 LYS A CA 1
ATOM 683 C C . LYS A 1 86 ? -3.614 8.360 0.992 1.00 96.50 86 LYS A C 1
ATOM 685 O O . LYS A 1 86 ? -2.924 8.897 1.850 1.00 96.50 86 LYS A O 1
ATOM 690 N N . LEU A 1 87 ? -3.119 7.918 -0.156 1.00 96.31 87 LEU A N 1
ATOM 691 C CA . LEU A 1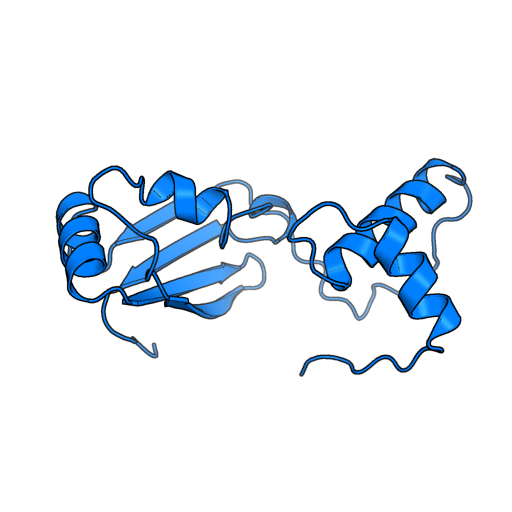 87 ? -1.731 8.065 -0.585 1.00 96.31 87 LEU A CA 1
ATOM 692 C C . LEU A 1 87 ? -1.610 9.274 -1.506 1.00 96.31 87 LEU A C 1
ATOM 694 O O . LEU A 1 87 ? -2.420 9.409 -2.424 1.00 96.31 87 LEU A O 1
ATOM 698 N N . TYR A 1 88 ? -0.591 10.093 -1.275 1.00 95.88 88 TYR A N 1
ATOM 699 C CA . TYR A 1 88 ? -0.237 11.248 -2.091 1.00 95.88 88 TYR A CA 1
ATOM 700 C C . TYR A 1 88 ? 1.068 10.961 -2.817 1.00 95.88 88 TYR A C 1
ATOM 702 O O . TYR A 1 88 ? 2.030 10.472 -2.212 1.00 95.88 88 TYR A O 1
ATOM 710 N N . TYR A 1 89 ? 1.072 11.252 -4.110 1.00 94.94 89 TYR A N 1
ATOM 711 C CA . TYR A 1 89 ? 2.175 10.952 -5.005 1.00 94.94 89 TYR A CA 1
ATOM 712 C C . TYR A 1 89 ? 2.853 12.232 -5.480 1.00 94.94 89 TYR A C 1
ATOM 714 O O . TYR A 1 89 ? 2.191 13.251 -5.650 1.00 94.94 89 TYR A O 1
ATOM 722 N N . THR A 1 90 ? 4.152 12.162 -5.753 1.00 92.38 90 THR A N 1
ATOM 723 C CA . THR A 1 90 ? 4.955 13.242 -6.359 1.00 92.38 90 THR A CA 1
ATOM 724 C C . THR A 1 90 ? 4.421 13.708 -7.712 1.00 92.38 90 THR A C 1
ATOM 726 O O . THR A 1 90 ? 4.702 14.821 -8.131 1.00 92.38 90 THR A O 1
ATOM 729 N N . SER A 1 91 ? 3.603 12.889 -8.376 1.00 87.75 91 SER A N 1
ATOM 730 C CA . SER A 1 91 ? 2.882 13.242 -9.600 1.00 87.75 91 SER A CA 1
ATOM 731 C C . SER A 1 91 ? 1.618 14.095 -9.362 1.00 87.75 91 SER A C 1
ATOM 733 O O . SER A 1 91 ? 0.734 14.099 -10.220 1.00 87.75 91 SER A O 1
ATOM 735 N N . ASP A 1 92 ? 1.434 14.656 -8.164 1.00 88.50 92 ASP A N 1
ATOM 736 C CA . ASP A 1 92 ? 0.219 15.343 -7.689 1.00 88.50 92 ASP A CA 1
ATOM 737 C C . ASP A 1 92 ? -1.076 14.505 -7.731 1.00 88.50 92 ASP A C 1
ATOM 739 O O . ASP A 1 92 ? -2.188 15.016 -7.578 1.00 88.50 92 ASP A O 1
ATOM 743 N N . THR A 1 93 ? -0.963 13.185 -7.899 1.00 91.12 93 THR A N 1
ATOM 744 C CA . THR A 1 93 ? -2.120 12.284 -7.855 1.00 91.12 93 THR A CA 1
ATOM 745 C C . THR A 1 93 ? -2.375 11.785 -6.438 1.00 91.12 93 THR A C 1
ATOM 747 O O . THR A 1 93 ? -1.487 11.769 -5.580 1.00 91.12 93 THR A O 1
ATOM 750 N N . THR A 1 94 ? -3.607 11.336 -6.179 1.00 93.50 94 THR A N 1
ATOM 751 C CA . THR A 1 94 ? -3.948 10.662 -4.923 1.00 93.50 94 THR A CA 1
ATOM 752 C C . THR A 1 94 ? -4.630 9.324 -5.165 1.00 93.50 94 THR A C 1
ATOM 754 O O . THR A 1 94 ? -5.279 9.097 -6.188 1.00 93.50 94 THR A O 1
ATOM 757 N N . LYS A 1 95 ? -4.475 8.400 -4.213 1.00 93.38 95 LYS A N 1
ATOM 758 C CA . LYS A 1 95 ? -5.133 7.092 -4.254 1.00 93.38 95 LYS A CA 1
ATOM 759 C C . LYS A 1 95 ? -5.608 6.677 -2.878 1.00 93.38 95 LYS A C 1
ATOM 761 O O . LYS A 1 95 ? -4.808 6.567 -1.955 1.00 93.38 95 LYS A O 1
ATOM 766 N N . ILE A 1 96 ? -6.888 6.345 -2.769 1.00 94.00 96 ILE A N 1
ATOM 767 C CA . ILE A 1 96 ? -7.464 5.786 -1.546 1.00 94.00 96 ILE A CA 1
ATOM 768 C C . ILE A 1 96 ? -7.429 4.259 -1.629 1.00 94.00 96 ILE A C 1
ATOM 770 O O . ILE A 1 96 ? -7.834 3.661 -2.629 1.00 94.00 96 ILE A O 1
ATOM 774 N N . LYS A 1 97 ? -6.935 3.618 -0.572 1.00 94.75 97 LYS A N 1
ATOM 775 C CA . LYS A 1 97 ? -6.964 2.167 -0.387 1.00 94.75 97 LYS A CA 1
ATOM 776 C C . LYS A 1 97 ? -7.746 1.818 0.869 1.00 94.75 97 LYS A C 1
ATOM 778 O O . LYS A 1 97 ? -7.610 2.476 1.894 1.00 94.75 97 LYS A O 1
ATOM 783 N N . GLU A 1 98 ? -8.524 0.746 0.792 1.00 96.19 98 GLU A N 1
ATOM 784 C CA . GLU A 1 98 ? -9.157 0.148 1.965 1.00 96.19 98 GLU A CA 1
ATOM 785 C C . GLU A 1 98 ? -8.168 -0.790 2.671 1.00 96.19 98 GLU A C 1
ATOM 787 O O . GLU A 1 98 ? -7.553 -1.661 2.041 1.00 96.19 98 GLU A O 1
ATOM 792 N N . TRP A 1 99 ? -8.033 -0.623 3.984 1.00 96.00 99 TRP A N 1
ATOM 793 C CA . TRP A 1 99 ? -7.303 -1.527 4.856 1.00 96.00 99 TRP A CA 1
ATOM 794 C C . TRP A 1 99 ? -8.258 -2.435 5.616 1.00 96.00 99 TRP A C 1
ATOM 796 O O . TRP A 1 99 ? -8.933 -2.017 6.551 1.00 96.00 99 TRP A O 1
ATOM 806 N N . LYS A 1 100 ? -8.283 -3.707 5.211 1.00 95.25 100 LYS A N 1
ATOM 807 C CA . LYS A 1 100 ? -8.985 -4.789 5.908 1.00 95.25 100 LYS A CA 1
ATOM 808 C C . LYS A 1 100 ? -8.059 -5.409 6.953 1.00 95.25 100 LYS A C 1
ATOM 810 O O . LYS A 1 100 ? -7.218 -6.247 6.633 1.00 95.25 100 LYS A O 1
ATOM 815 N N . ALA A 1 101 ? -8.202 -4.988 8.200 1.00 93.94 101 ALA A N 1
ATOM 816 C CA . ALA A 1 101 ? -7.287 -5.287 9.295 1.00 93.94 101 ALA A CA 1
ATOM 817 C C . ALA A 1 101 ? -7.723 -6.506 10.133 1.00 93.94 101 ALA A C 1
ATOM 819 O O . ALA A 1 101 ? -7.528 -6.534 11.343 1.00 93.94 101 ALA A O 1
ATOM 820 N N . PHE A 1 102 ? -8.286 -7.550 9.509 1.00 92.56 102 PHE A N 1
ATOM 821 C CA . PHE A 1 102 ? -8.824 -8.725 10.221 1.00 92.56 102 PHE A CA 1
ATOM 822 C C . PHE A 1 102 ? -7.797 -9.459 11.096 1.00 92.56 102 PHE A C 1
ATOM 824 O O . PHE A 1 102 ? -8.161 -10.050 12.107 1.00 92.56 102 PHE A O 1
ATOM 831 N N . ARG A 1 103 ? -6.516 -9.415 10.713 1.00 92.69 103 ARG A N 1
ATOM 832 C CA . ARG A 1 103 ? -5.406 -10.028 11.462 1.00 92.69 103 ARG A CA 1
ATOM 833 C C . ARG A 1 103 ? -4.719 -9.065 12.436 1.00 92.69 103 ARG A C 1
ATOM 835 O O . ARG A 1 103 ? -3.779 -9.466 13.109 1.00 92.69 103 ARG A O 1
ATOM 842 N N . PHE A 1 104 ? -5.159 -7.809 12.501 1.00 94.81 104 PHE A N 1
ATOM 843 C CA . PHE A 1 104 ? -4.561 -6.804 13.371 1.00 94.81 104 PHE A CA 1
ATOM 844 C C . PHE A 1 104 ? -4.978 -7.047 14.827 1.00 94.81 104 PHE A C 1
ATOM 846 O O . PHE A 1 104 ? -6.168 -7.151 15.145 1.00 94.81 104 PHE A O 1
ATOM 853 N N . SER A 1 105 ? -3.986 -7.147 15.704 1.00 95.50 105 SER A N 1
ATOM 854 C CA . SER A 1 105 ? -4.107 -7.471 17.130 1.00 95.50 105 SER A CA 1
ATOM 855 C C . SER A 1 105 ? -3.552 -6.347 18.007 1.00 95.50 105 SER A C 1
ATOM 857 O O . SER A 1 105 ? -2.858 -5.454 17.523 1.00 95.50 105 SER A O 1
ATOM 859 N N . SER A 1 106 ? -3.807 -6.391 19.317 1.00 94.69 106 SER A N 1
ATOM 860 C CA . SER A 1 106 ? -3.266 -5.409 20.272 1.00 94.69 106 SER A CA 1
ATOM 861 C C . SER A 1 106 ? -1.733 -5.314 20.232 1.0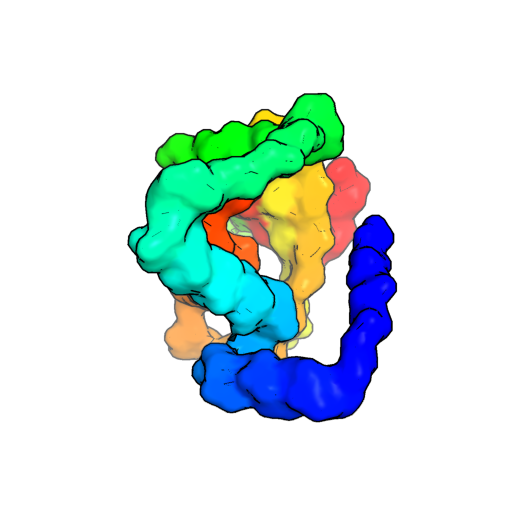0 94.69 106 SER A C 1
ATOM 863 O O . SER A 1 106 ? -1.174 -4.224 20.372 1.00 94.69 106 SER A O 1
ATOM 865 N N . SER A 1 107 ? -1.060 -6.435 19.958 1.00 95.31 107 SER A N 1
ATOM 866 C CA . SER A 1 107 ? 0.392 -6.524 19.766 1.00 95.31 107 SER A CA 1
ATOM 867 C C . SER A 1 107 ? 0.885 -6.022 18.403 1.00 95.31 107 SER A C 1
ATOM 869 O O . SER A 1 107 ? 2.087 -5.868 18.211 1.00 95.31 107 SER A O 1
ATOM 871 N N . SER A 1 108 ? -0.009 -5.755 17.448 1.00 94.12 108 SER A N 1
ATOM 872 C CA . SER A 1 108 ? 0.365 -5.257 16.124 1.00 94.12 108 SER A CA 1
ATOM 873 C C . SER A 1 108 ? 0.814 -3.791 16.174 1.00 94.12 108 SER A C 1
ATOM 875 O O . SER A 1 108 ? 0.271 -2.974 16.924 1.00 94.12 108 SER A O 1
ATOM 877 N N . SER A 1 109 ? 1.798 -3.446 15.340 1.00 95.50 109 SER A N 1
ATOM 878 C CA . SER A 1 109 ? 2.237 -2.064 15.097 1.00 95.50 109 SER A CA 1
ATOM 879 C C . SER A 1 109 ? 1.527 -1.498 13.865 1.00 95.50 109 SER A C 1
ATOM 881 O O . SER A 1 109 ? 1.477 -2.170 12.830 1.00 95.50 109 SER A O 1
ATOM 883 N N . VAL A 1 110 ? 0.984 -0.279 13.970 1.00 95.25 110 VAL A N 1
ATOM 884 C CA . VAL A 1 110 ? 0.357 0.420 12.837 1.00 95.25 110 VAL A CA 1
ATOM 885 C C . VAL A 1 110 ? 1.416 0.730 11.780 1.00 95.25 110 VAL A C 1
ATOM 887 O O . VAL A 1 110 ? 1.303 0.241 10.654 1.00 95.25 110 VAL A O 1
ATOM 890 N N . ASP A 1 111 ? 2.489 1.427 12.165 1.00 94.31 111 ASP A N 1
ATOM 891 C CA . ASP A 1 111 ? 3.617 1.757 11.283 1.00 94.31 111 ASP A CA 1
ATOM 892 C C . ASP A 1 111 ? 4.227 0.501 10.630 1.00 94.31 111 ASP A C 1
ATOM 894 O O . ASP A 1 111 ? 4.388 0.448 9.409 1.00 94.31 111 ASP A O 1
ATOM 898 N N . GLY A 1 112 ? 4.448 -0.569 11.403 1.00 93.31 112 GLY A N 1
ATOM 899 C CA . GLY A 1 112 ? 4.996 -1.822 10.876 1.00 93.31 112 GLY A CA 1
ATOM 900 C C . GLY A 1 112 ? 4.125 -2.459 9.786 1.00 93.31 112 GLY A C 1
ATOM 901 O O . GLY A 1 112 ? 4.640 -2.909 8.759 1.00 93.31 112 GLY A O 1
ATOM 902 N N . ASN A 1 113 ? 2.799 -2.459 9.957 1.00 95.38 113 ASN A N 1
ATOM 903 C CA . ASN A 1 113 ? 1.865 -2.951 8.937 1.00 95.38 113 ASN A CA 1
ATOM 904 C C . ASN A 1 113 ? 1.827 -2.035 7.705 1.00 95.38 113 ASN A C 1
ATOM 906 O O . ASN A 1 113 ? 1.757 -2.516 6.572 1.00 95.38 113 ASN A O 1
ATOM 910 N N . LEU A 1 114 ? 1.905 -0.717 7.905 1.00 94.88 114 LEU A N 1
ATOM 911 C CA . LEU A 1 114 ? 1.949 0.238 6.803 1.00 94.88 114 LEU A CA 1
ATOM 912 C C . LEU A 1 114 ? 3.208 0.046 5.960 1.00 94.88 114 LEU A C 1
ATOM 914 O O . LEU A 1 114 ? 3.102 -0.093 4.742 1.00 94.88 114 LEU A O 1
ATOM 918 N N . ARG A 1 115 ? 4.386 -0.022 6.585 1.00 93.50 115 ARG A N 1
ATOM 919 C CA . ARG A 1 115 ? 5.679 -0.124 5.888 1.00 93.50 115 ARG A CA 1
ATOM 920 C C . ARG A 1 115 ? 5.921 -1.473 5.228 1.00 93.50 115 ARG A C 1
ATOM 922 O O . ARG A 1 115 ? 6.516 -1.517 4.155 1.00 93.50 115 ARG A O 1
ATOM 929 N N . SER A 1 116 ? 5.445 -2.560 5.830 1.00 89.94 116 SER A N 1
ATOM 930 C CA . SER A 1 116 ? 5.524 -3.893 5.214 1.00 89.94 116 SER A CA 1
ATOM 931 C C . SER A 1 116 ? 4.463 -4.118 4.128 1.00 89.94 116 SER A C 1
ATOM 933 O O . SER A 1 116 ? 4.644 -4.977 3.266 1.00 89.94 116 SER A O 1
ATOM 935 N N . GLY A 1 117 ? 3.388 -3.322 4.131 1.00 92.69 117 GLY A N 1
ATOM 936 C CA . GLY A 1 117 ? 2.286 -3.402 3.176 1.00 92.69 117 GLY A CA 1
ATOM 937 C C . GLY A 1 117 ? 2.171 -2.169 2.278 1.00 92.69 117 GLY A C 1
ATOM 938 O O . GLY A 1 117 ? 2.848 -2.039 1.258 1.00 92.69 117 GLY A O 1
ATOM 939 N N . TYR A 1 118 ? 1.249 -1.268 2.618 1.00 93.69 118 TYR A N 1
ATOM 940 C CA . TYR A 1 118 ? 0.802 -0.171 1.749 1.00 93.69 118 TYR A CA 1
ATOM 941 C C . TYR A 1 118 ? 1.905 0.808 1.327 1.00 93.69 118 TYR A C 1
ATOM 943 O O . TYR A 1 118 ? 1.873 1.306 0.193 1.00 93.69 118 TYR A O 1
ATOM 951 N N . LEU A 1 119 ? 2.872 1.038 2.213 1.00 95.31 119 LEU A N 1
ATOM 952 C CA . LEU A 1 119 ? 4.017 1.937 2.067 1.00 95.31 119 LEU A CA 1
ATOM 953 C C . LEU A 1 119 ? 5.315 1.177 1.746 1.00 95.31 119 LEU A C 1
ATOM 955 O O . LEU A 1 119 ? 6.394 1.766 1.769 1.00 95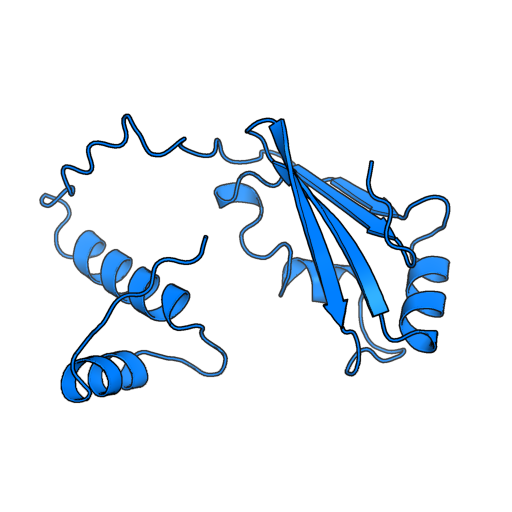.31 119 LEU A O 1
ATOM 959 N N . ARG A 1 120 ? 5.247 -0.118 1.409 1.00 93.44 120 ARG A N 1
ATOM 960 C CA . ARG A 1 120 ? 6.417 -0.854 0.917 1.00 93.44 120 ARG A CA 1
ATOM 961 C C . ARG A 1 120 ? 6.921 -0.210 -0.378 1.00 93.44 120 ARG A C 1
ATOM 963 O O . ARG A 1 120 ? 6.122 0.042 -1.287 1.00 93.44 120 ARG A O 1
ATOM 970 N N . GLY A 1 121 ? 8.221 0.083 -0.437 1.00 89.62 121 GLY A N 1
ATOM 971 C CA . GLY A 1 121 ? 8.847 0.757 -1.582 1.00 89.62 121 GLY A CA 1
ATOM 972 C C . GLY A 1 121 ? 8.300 2.165 -1.841 1.00 89.62 121 GLY A C 1
ATOM 973 O O . GLY A 1 121 ? 8.226 2.585 -2.988 1.00 89.62 121 GLY A O 1
ATOM 974 N N . TRP A 1 122 ? 7.832 2.876 -0.805 1.00 94.62 122 TRP A N 1
ATOM 975 C CA . TRP A 1 122 ? 7.198 4.194 -0.956 1.00 94.62 122 TRP A CA 1
ATOM 976 C C . TRP A 1 122 ? 8.050 5.191 -1.753 1.00 94.62 122 TRP A C 1
ATOM 978 O O . TRP A 1 122 ? 7.489 5.933 -2.553 1.00 94.62 122 TRP A O 1
ATOM 988 N N . ARG A 1 123 ? 9.379 5.162 -1.576 1.00 93.62 123 ARG A N 1
ATOM 989 C CA . ARG A 1 123 ? 10.333 6.056 -2.244 1.00 93.62 123 ARG A CA 1
ATOM 990 C C . ARG A 1 123 ? 10.250 5.925 -3.759 1.00 93.62 123 ARG A C 1
ATOM 992 O O . ARG A 1 123 ? 9.900 6.893 -4.420 1.00 93.62 123 ARG A O 1
ATOM 999 N N . ASP A 1 124 ? 10.486 4.725 -4.277 1.00 89.94 124 ASP A N 1
ATOM 1000 C CA . ASP A 1 124 ? 10.518 4.450 -5.722 1.00 89.94 124 ASP A CA 1
ATOM 1001 C C . ASP A 1 124 ? 9.122 4.549 -6.351 1.00 89.94 124 ASP A C 1
ATOM 1003 O O . ASP A 1 124 ? 8.960 4.793 -7.539 1.00 89.94 124 ASP A O 1
ATOM 1007 N N . ARG A 1 125 ? 8.080 4.406 -5.524 1.00 91.06 125 ARG A N 1
ATOM 1008 C CA . ARG A 1 125 ? 6.680 4.604 -5.914 1.00 91.06 125 ARG A CA 1
ATOM 1009 C C . ARG A 1 125 ? 6.231 6.066 -5.844 1.00 91.06 125 ARG A C 1
ATOM 1011 O O . ARG A 1 125 ? 5.040 6.306 -6.039 1.00 91.06 125 ARG A O 1
ATOM 1018 N N . GLY A 1 126 ? 7.119 7.002 -5.502 1.00 94.12 126 GLY A N 1
ATOM 1019 C CA . GLY A 1 126 ? 6.824 8.433 -5.398 1.00 94.12 126 GLY A CA 1
ATOM 1020 C C . GLY A 1 126 ? 5.804 8.802 -4.319 1.00 94.12 126 GLY A C 1
ATOM 1021 O O . GLY A 1 126 ? 5.142 9.824 -4.436 1.00 94.12 126 GLY A O 1
ATOM 1022 N N . ILE A 1 127 ? 5.617 7.982 -3.281 1.00 96.19 127 ILE A N 1
ATOM 1023 C CA . ILE A 1 127 ? 4.651 8.263 -2.206 1.00 96.19 127 ILE A CA 1
ATOM 1024 C C . ILE A 1 127 ? 5.323 9.128 -1.150 1.00 96.19 127 ILE A C 1
ATOM 1026 O O . ILE A 1 127 ? 6.157 8.622 -0.404 1.00 96.19 127 ILE A O 1
ATOM 1030 N N . PHE A 1 128 ? 4.918 10.389 -1.034 1.00 97.06 128 PHE A N 1
ATOM 1031 C CA . PHE A 1 128 ? 5.500 11.304 -0.046 1.00 97.06 128 PHE A CA 1
ATOM 1032 C C . PHE A 1 128 ? 4.620 11.512 1.195 1.00 97.06 128 PHE A C 1
ATOM 1034 O O . PHE A 1 128 ? 5.114 11.939 2.237 1.00 97.06 128 PHE A O 1
ATOM 1041 N N . ARG A 1 129 ? 3.321 11.186 1.121 1.00 97.50 129 ARG A N 1
ATOM 1042 C CA . ARG A 1 129 ? 2.401 11.288 2.263 1.00 97.50 129 ARG A CA 1
ATOM 1043 C C . ARG A 1 129 ? 1.345 10.187 2.265 1.00 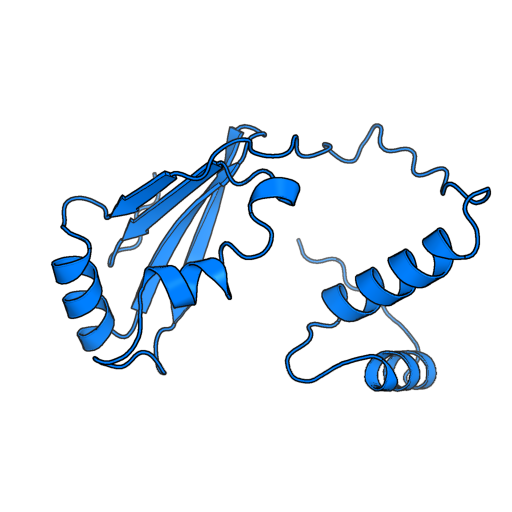97.50 129 ARG A C 1
ATOM 1045 O O . ARG A 1 129 ? 0.827 9.792 1.218 1.00 97.50 129 ARG A O 1
ATOM 1052 N N . ALA A 1 130 ? 1.010 9.712 3.459 1.00 97.50 130 ALA A N 1
ATOM 1053 C CA . ALA A 1 130 ? -0.078 8.785 3.723 1.00 97.50 130 ALA A CA 1
ATOM 1054 C C . ALA A 1 130 ? -0.967 9.322 4.849 1.00 97.50 130 ALA A C 1
ATOM 1056 O O . ALA A 1 130 ? -0.513 9.507 5.974 1.00 97.50 130 ALA A O 1
ATOM 1057 N N . GLU A 1 131 ? -2.242 9.537 4.547 1.00 97.06 131 GLU A N 1
ATOM 1058 C CA . GLU A 1 131 ? -3.242 9.967 5.520 1.00 97.06 131 GLU A CA 1
ATOM 1059 C C . GLU A 1 131 ? -4.181 8.807 5.855 1.00 97.06 131 GLU A C 1
ATOM 1061 O O . GLU A 1 131 ? -4.755 8.175 4.962 1.00 97.06 131 GLU A O 1
ATOM 1066 N N . LEU A 1 132 ? -4.316 8.508 7.144 1.00 96.38 132 LEU A N 1
ATOM 1067 C CA . LEU A 1 132 ? -5.136 7.420 7.656 1.00 96.38 132 LEU A CA 1
ATOM 1068 C C . LEU A 1 132 ? -6.435 7.947 8.259 1.00 96.38 132 LEU A C 1
ATOM 1070 O O . LEU A 1 132 ? -6.431 8.910 9.022 1.00 96.38 132 LEU A O 1
ATOM 1074 N N . SER A 1 133 ? -7.543 7.270 7.962 1.00 95.50 133 SER A N 1
ATOM 1075 C CA . SER A 1 133 ? -8.839 7.532 8.589 1.00 95.50 133 SER A CA 1
ATOM 1076 C C . SER A 1 133 ? -9.637 6.245 8.779 1.00 95.50 133 SER A C 1
ATOM 1078 O O . SER A 1 133 ? -9.495 5.283 8.025 1.00 95.50 133 SER A O 1
ATOM 1080 N N . ILE A 1 134 ? -10.497 6.225 9.793 1.00 94.50 134 ILE A N 1
ATOM 1081 C CA . ILE A 1 134 ? -11.457 5.141 10.038 1.00 94.50 134 ILE A CA 1
ATOM 1082 C C . ILE A 1 134 ? -12.652 5.246 9.081 1.00 94.50 134 ILE A C 1
ATOM 1084 O O . ILE A 1 134 ? -13.230 4.233 8.676 1.00 94.50 134 ILE A O 1
ATOM 1088 N N . HIS A 1 135 ? -12.972 6.459 8.630 1.00 90.00 135 HIS A N 1
ATOM 1089 C CA . HIS A 1 135 ? -14.043 6.722 7.679 1.00 90.00 135 HIS A CA 1
ATOM 1090 C C . HIS A 1 135 ? -13.492 7.000 6.282 1.00 90.00 135 HIS A C 1
ATOM 1092 O O . HIS A 1 135 ? -12.371 7.476 6.095 1.00 90.00 135 HIS A O 1
ATOM 1098 N N . ARG A 1 136 ? -14.292 6.681 5.263 1.00 85.00 136 ARG A N 1
ATOM 1099 C CA . ARG A 1 136 ? -13.922 6.979 3.882 1.00 85.00 136 ARG A CA 1
ATOM 1100 C C . ARG A 1 136 ? -14.189 8.456 3.625 1.00 85.00 136 ARG A C 1
ATOM 1102 O O . ARG A 1 136 ? -15.345 8.839 3.492 1.00 85.00 136 ARG A O 1
ATOM 1109 N N . HIS A 1 137 ? -13.135 9.257 3.529 1.00 68.00 137 HIS A N 1
ATOM 1110 C CA . HIS A 1 137 ? -13.243 10.643 3.081 1.00 68.00 137 HIS A CA 1
ATOM 1111 C C . HIS A 1 137 ? -12.882 10.724 1.599 1.00 68.00 137 HIS A C 1
ATOM 1113 O O . HIS A 1 137 ? -11.746 10.458 1.206 1.00 68.00 137 HIS A O 1
ATOM 1119 N N . GLU A 1 138 ? -13.873 11.048 0.775 1.00 58.06 138 GLU A N 1
ATOM 1120 C CA . GLU A 1 138 ? -13.686 11.425 -0.624 1.00 58.06 138 GLU A CA 1
ATOM 1121 C C . GLU A 1 138 ? -13.529 12.947 -0.662 1.00 58.06 138 GLU A C 1
ATOM 1123 O O . GLU A 1 138 ? -14.509 13.666 -0.807 1.00 58.06 138 GLU A O 1
ATOM 1128 N N . ASN A 1 139 ? -12.302 13.427 -0.449 1.00 49.12 139 ASN A N 1
ATOM 1129 C CA . ASN A 1 139 ? -11.921 14.793 -0.815 1.00 49.12 139 ASN A CA 1
ATOM 1130 C C . ASN A 1 139 ? -11.024 14.733 -2.040 1.00 49.12 139 ASN A C 1
ATOM 1132 O O . ASN A 1 139 ? -10.026 13.970 -1.962 1.00 49.12 139 ASN A O 1
#

Radius of gyration: 18.42 Å; chains: 1; bounding box: 38×39×46 Å

Sequence (139 aa):
MSQVIRISDSLYKRLEVHASGFDTPSNVIETILNAYEAMNPDIKPHIDTRNLAEMEPATNLEISYCGISEEEFKQQLLENKKAYIKLYYTSDTTKIKEWKAFRFSSSSSVDGNLRSGYLRGWRDRGIFRAELSIHRHEN

Foldseek 3Di:
DDDDDDDDPVVVVVLVVQDDPPDDSVNSVVVVVVVVCVVPVVCPDPPVCVPVPQFQFAPAEAEEEPPDDPVVLLVLCQVLQKKKKWWQFSVRDIDIDIGRRPVRDPPDDPVVCCCVPVCPVVGSRRTHYIYMYRDDDDD

Secondary structure (DSSP, 8-state):
--------HHHHHHHHHT--SS--HHHHHHHHHHHHHHH-TT------GGGS---PPPS--EEEETTS-HHHHHHHHHHHSEEEEEEEETTS-EEEEEEE-TT--TT--HHHHHHHTTTTTTTTTTEEEEEEESS----